Protein AF-A0A533VHR3-F1 (afdb_monomer_lite)

Sequence (45 aa):
QIVQSYEGTSSVSEAATIKSSKGTLVVEKQKFSPNLTIAIARIER

Radius of gyration: 11.08 Å; chains: 1; bounding box: 29×21×25 Å

Secondary structure (DSSP, 8-state):
--TTS-TT-S-HHHHHHHHHHSSEEEEEEEEETTTEEEEEEEPP-

pLDDT: mean 75.94, std 14.55, range [44.16, 89.88]

Structure (mmCIF, N/CA/C/O backbone):
data_AF-A0A533VHR3-F1
#
_entry.id   AF-A0A533VHR3-F1
#
loop_
_atom_site.g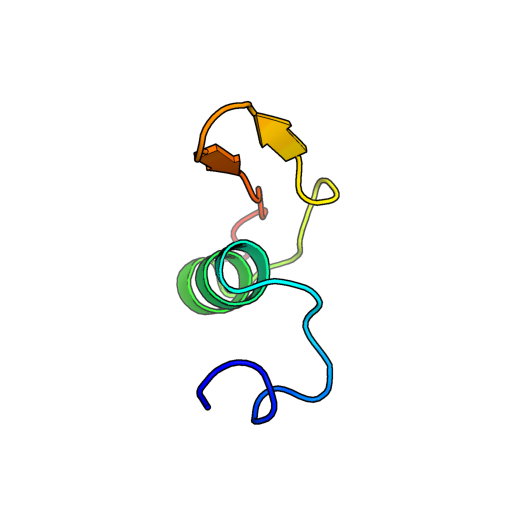roup_PDB
_atom_site.id
_atom_site.type_symbol
_atom_site.label_atom_id
_atom_site.label_alt_id
_atom_site.label_comp_id
_atom_site.label_asym_id
_atom_site.label_entity_id
_atom_site.label_seq_id
_atom_site.pdbx_PDB_ins_code
_atom_site.Cartn_x
_atom_site.Cartn_y
_atom_site.Cartn_z
_atom_site.occupancy
_atom_site.B_iso_or_equiv
_atom_site.auth_seq_id
_atom_site.auth_comp_id
_atom_site.auth_asym_id
_atom_site.auth_atom_id
_atom_site.pdbx_PDB_model_num
ATOM 1 N N . GLN A 1 1 ? 16.043 -4.584 5.357 1.00 44.75 1 GLN A N 1
ATOM 2 C CA . GLN A 1 1 ? 14.934 -5.389 4.800 1.00 44.75 1 GLN A CA 1
ATOM 3 C C . GLN A 1 1 ? 13.633 -4.895 5.434 1.00 44.75 1 GLN A C 1
ATOM 5 O O . GLN A 1 1 ? 13.257 -5.374 6.486 1.00 44.75 1 GLN A O 1
ATOM 10 N N . ILE A 1 2 ? 13.033 -3.830 4.884 1.00 52.09 2 ILE A N 1
ATOM 11 C CA . ILE A 1 2 ? 11.961 -3.041 5.548 1.00 52.09 2 ILE A CA 1
ATOM 12 C C . ILE A 1 2 ? 10.552 -3.498 5.123 1.00 52.09 2 ILE A C 1
ATOM 14 O O . ILE A 1 2 ? 9.571 -3.266 5.819 1.00 52.09 2 ILE A O 1
ATOM 18 N N . VAL A 1 3 ? 10.446 -4.190 3.988 1.00 46.50 3 VAL A N 1
ATOM 19 C CA . VAL A 1 3 ? 9.159 -4.482 3.332 1.00 46.50 3 VAL A CA 1
ATOM 20 C C . VAL A 1 3 ? 8.498 -5.768 3.854 1.00 46.50 3 VAL A C 1
ATOM 22 O O . VAL A 1 3 ? 7.348 -6.032 3.541 1.00 46.50 3 VAL A O 1
ATOM 25 N N . GLN A 1 4 ? 9.200 -6.562 4.669 1.00 45.91 4 GLN A N 1
ATOM 26 C CA . GLN A 1 4 ? 8.686 -7.839 5.185 1.00 45.91 4 GLN A CA 1
ATOM 27 C C . GLN A 1 4 ? 7.979 -7.737 6.545 1.00 45.91 4 GLN A C 1
ATOM 29 O O . GLN A 1 4 ? 7.410 -8.719 6.995 1.00 45.91 4 GLN A O 1
ATOM 34 N N . SER A 1 5 ? 7.982 -6.575 7.206 1.00 48.91 5 SER A N 1
ATOM 35 C CA . SER A 1 5 ? 7.438 -6.439 8.571 1.00 48.91 5 SER A CA 1
ATOM 36 C C . SER A 1 5 ? 5.964 -6.015 8.635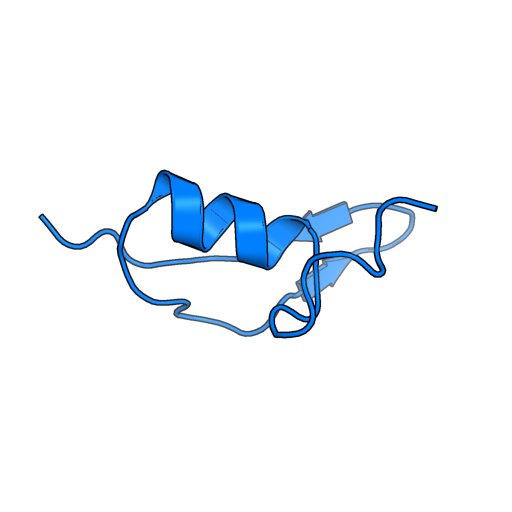 1.00 48.91 5 SER A C 1
ATOM 38 O O . SER A 1 5 ? 5.422 -5.884 9.726 1.00 48.91 5 SER A O 1
ATOM 40 N N . TYR A 1 6 ? 5.311 -5.789 7.491 1.00 51.34 6 TYR A N 1
ATOM 41 C CA . TYR A 1 6 ? 3.883 -5.462 7.407 1.00 51.34 6 TYR A CA 1
ATOM 42 C C . TYR A 1 6 ? 3.183 -6.494 6.515 1.00 51.34 6 TYR A C 1
ATOM 44 O O . TYR A 1 6 ? 2.804 -6.206 5.383 1.00 51.34 6 TYR A O 1
ATOM 52 N N . GLU A 1 7 ? 3.055 -7.713 7.046 1.00 44.16 7 GLU A N 1
ATOM 53 C CA . GLU A 1 7 ? 2.473 -8.943 6.467 1.00 44.16 7 GLU A CA 1
ATOM 54 C C . GLU A 1 7 ? 0.965 -8.859 6.113 1.00 44.16 7 GLU A C 1
ATOM 56 O O . GLU A 1 7 ? 0.219 -9.828 6.205 1.00 44.16 7 GLU A O 1
ATOM 61 N N . GLY A 1 8 ? 0.489 -7.694 5.676 1.00 52.59 8 GLY A N 1
ATOM 62 C CA . GLY A 1 8 ? -0.905 -7.489 5.278 1.00 52.59 8 GLY A CA 1
ATOM 63 C C . GLY A 1 8 ? -1.152 -6.309 4.339 1.00 52.59 8 GLY A C 1
ATOM 64 O O . GLY A 1 8 ? -2.255 -6.198 3.809 1.00 52.59 8 GLY A O 1
ATOM 65 N N . THR A 1 9 ? -0.153 -5.454 4.076 1.00 55.28 9 THR A N 1
ATOM 66 C CA . THR A 1 9 ? -0.330 -4.281 3.203 1.00 55.28 9 THR A CA 1
ATOM 67 C C . THR A 1 9 ? 0.658 -4.318 2.041 1.00 55.28 9 THR A C 1
ATOM 69 O O . THR A 1 9 ? 1.868 -4.227 2.228 1.00 55.28 9 THR A O 1
ATOM 72 N N . SER A 1 10 ? 0.130 -4.438 0.819 1.00 64.12 10 SER A N 1
ATOM 73 C CA . SER A 1 10 ? 0.868 -4.712 -0.428 1.00 64.12 10 SER A CA 1
ATOM 74 C C . SER A 1 10 ? 1.872 -3.616 -0.846 1.00 64.12 10 SER A C 1
ATOM 76 O O . SER A 1 10 ? 2.638 -3.793 -1.801 1.00 64.12 10 SER A O 1
ATOM 78 N N . SER A 1 11 ? 1.874 -2.451 -0.191 1.00 73.75 11 SER A N 1
ATOM 79 C CA . SER A 1 11 ? 2.720 -1.309 -0.547 1.00 73.75 11 SER A CA 1
ATOM 80 C C . SER A 1 11 ? 2.927 -0.329 0.608 1.00 73.75 11 SER A C 1
ATOM 82 O O . SER A 1 11 ? 2.017 -0.072 1.397 1.00 73.75 11 SER A O 1
ATOM 84 N N . VAL A 1 12 ? 4.101 0.315 0.632 1.00 81.50 12 VAL A N 1
ATOM 85 C CA . VAL A 1 12 ? 4.409 1.439 1.535 1.00 81.50 12 VAL A CA 1
ATOM 86 C C . VAL A 1 12 ? 3.414 2.588 1.342 1.00 81.50 12 VAL A C 1
ATOM 88 O O . VAL A 1 12 ? 2.957 3.162 2.328 1.00 81.50 12 VAL A O 1
ATOM 91 N N . SER A 1 13 ? 3.024 2.893 0.097 1.00 81.75 13 SER A N 1
ATOM 92 C CA . SER A 1 13 ? 2.053 3.958 -0.191 1.00 81.75 13 SER A CA 1
ATOM 93 C C . SER A 1 13 ? 0.687 3.661 0.430 1.00 81.75 13 SER A C 1
ATOM 95 O O . SER A 1 13 ? 0.079 4.540 1.021 1.00 81.75 13 SER A O 1
ATOM 97 N N . GLU A 1 14 ? 0.218 2.415 0.357 1.00 81.88 14 GLU A N 1
ATOM 98 C CA . GLU A 1 14 ? -1.080 2.012 0.915 1.00 81.88 14 GLU A CA 1
ATOM 99 C C . GLU A 1 14 ? -1.066 2.058 2.444 1.00 81.88 14 GLU A C 1
ATOM 101 O O . GLU A 1 14 ? -1.978 2.612 3.058 1.00 81.88 14 GLU A O 1
ATOM 106 N N . ALA A 1 15 ? 0.007 1.551 3.058 1.00 83.94 15 ALA A N 1
ATOM 107 C CA . ALA A 1 15 ? 0.182 1.592 4.505 1.00 83.94 15 ALA A CA 1
ATOM 108 C C . ALA A 1 15 ? 0.222 3.035 5.032 1.00 83.94 15 ALA A C 1
ATOM 110 O O . ALA A 1 15 ? -0.425 3.344 6.035 1.00 83.94 15 ALA A O 1
ATOM 111 N N . ALA A 1 16 ? 0.936 3.933 4.345 1.00 85.38 16 ALA A N 1
ATOM 112 C CA . ALA A 1 16 ? 0.998 5.347 4.704 1.00 85.38 16 ALA A CA 1
ATOM 113 C C . ALA A 1 16 ? -0.374 6.025 4.588 1.00 85.38 16 ALA A C 1
ATOM 115 O O . ALA A 1 16 ? -0.786 6.740 5.503 1.00 85.38 16 ALA A O 1
ATOM 116 N N . THR A 1 17 ? -1.104 5.764 3.501 1.00 88.06 17 THR A N 1
ATOM 117 C CA . THR A 1 17 ? -2.409 6.378 3.254 1.00 88.06 17 THR A CA 1
ATOM 118 C C . THR A 1 17 ? -3.464 5.902 4.261 1.00 88.06 17 THR A C 1
ATOM 120 O O . THR A 1 17 ? -4.175 6.739 4.817 1.00 88.06 17 THR A O 1
ATOM 123 N N . ILE A 1 18 ? -3.540 4.602 4.577 1.00 86.31 18 ILE A N 1
ATOM 124 C CA . ILE A 1 18 ? -4.440 4.086 5.631 1.00 86.31 18 ILE A CA 1
ATOM 125 C C . ILE A 1 18 ? -4.078 4.713 6.981 1.00 86.31 18 ILE A C 1
ATOM 127 O O . ILE A 1 18 ? -4.938 5.268 7.665 1.00 86.31 18 ILE A O 1
ATOM 131 N N . LYS A 1 19 ? -2.789 4.693 7.347 1.00 85.50 19 LYS A N 1
ATOM 132 C CA . LYS A 1 19 ? -2.320 5.233 8.629 1.00 85.50 19 LYS A CA 1
ATOM 133 C C . LYS A 1 19 ? -2.630 6.725 8.783 1.00 85.50 19 LYS A C 1
ATOM 135 O O . LYS A 1 19 ? -3.015 7.150 9.867 1.00 85.50 19 LYS A O 1
ATOM 140 N N . SER A 1 20 ? -2.459 7.514 7.722 1.00 85.88 20 SER A N 1
ATOM 141 C CA . SER A 1 20 ? -2.692 8.962 7.759 1.00 85.88 20 SER A CA 1
ATOM 142 C C . SER A 1 20 ? -4.171 9.334 7.708 1.00 85.88 20 SER A C 1
ATOM 144 O O . SER A 1 20 ? -4.560 10.327 8.314 1.00 85.88 20 SER A O 1
ATOM 146 N N . SER A 1 21 ? -4.983 8.589 6.956 1.00 85.75 21 SER A N 1
ATOM 147 C CA . SER A 1 21 ? -6.400 8.918 6.763 1.00 85.75 21 SER A CA 1
ATOM 148 C C . SER A 1 21 ? -7.303 8.350 7.853 1.00 85.75 21 SER A C 1
ATOM 150 O O . SER A 1 21 ? -8.410 8.853 8.017 1.00 85.75 21 SER A O 1
ATOM 152 N N . LYS A 1 22 ? -6.852 7.298 8.559 1.00 86.12 22 LYS A N 1
ATOM 153 C CA . LYS A 1 22 ? -7.672 6.449 9.443 1.00 86.12 22 LYS A CA 1
ATOM 154 C C . LYS A 1 22 ? -8.943 5.898 8.783 1.00 86.12 22 LYS A C 1
ATOM 156 O O . LYS A 1 22 ? -9.819 5.418 9.487 1.00 86.12 22 LYS A O 1
ATOM 161 N N . GLY A 1 23 ? -9.042 5.968 7.459 1.00 83.81 23 GLY A N 1
ATOM 162 C CA . GLY A 1 23 ? -10.195 5.491 6.714 1.00 83.81 23 GLY A CA 1
ATOM 163 C C . GLY A 1 23 ? -9.802 4.424 5.703 1.00 83.81 23 GLY A C 1
ATOM 164 O O . GLY A 1 23 ? -8.781 3.744 5.842 1.00 83.81 23 GLY A O 1
ATOM 165 N N . THR A 1 24 ? -10.634 4.250 4.683 1.00 86.50 24 THR A N 1
ATOM 166 C CA . THR A 1 24 ? -10.546 3.108 3.767 1.00 86.50 24 THR A CA 1
ATOM 167 C C . THR A 1 24 ? -9.889 3.487 2.443 1.00 86.50 24 THR A C 1
ATOM 169 O O . THR A 1 24 ? -10.149 4.560 1.887 1.00 86.50 24 THR A O 1
ATOM 172 N N . LEU A 1 25 ? -9.057 2.591 1.900 1.00 83.44 25 LEU A N 1
ATOM 173 C CA . LEU A 1 25 ? -8.551 2.707 0.529 1.00 83.44 25 LEU A CA 1
ATOM 174 C C . LEU A 1 25 ? -9.723 2.736 -0.456 1.00 83.44 25 LEU A C 1
ATOM 176 O O . LEU A 1 25 ? -10.622 1.903 -0.387 1.00 83.44 25 LEU A O 1
ATOM 180 N N . VAL A 1 26 ? -9.708 3.709 -1.365 1.00 84.19 26 VAL A N 1
ATOM 181 C CA . VAL A 1 26 ? -10.773 3.907 -2.364 1.00 84.19 26 VAL A CA 1
ATOM 182 C C . VAL A 1 26 ? -10.391 3.285 -3.700 1.00 84.19 26 VAL A C 1
ATOM 184 O O . VAL A 1 26 ? -11.257 2.844 -4.447 1.00 84.19 26 VAL A O 1
ATOM 187 N N . VAL A 1 27 ? -9.095 3.263 -4.011 1.00 78.06 27 VAL A N 1
ATOM 188 C CA . VAL A 1 27 ? -8.565 2.752 -5.275 1.00 78.06 27 VAL A CA 1
ATOM 189 C C . VAL A 1 27 ? -7.298 1.953 -4.986 1.00 78.06 27 VAL A C 1
ATOM 191 O O . VAL A 1 27 ? -6.500 2.348 -4.131 1.00 78.06 27 VAL A O 1
ATOM 194 N N . GLU A 1 28 ? -7.107 0.851 -5.711 1.00 74.94 28 GLU A N 1
ATOM 195 C CA . GLU A 1 28 ? -5.849 0.100 -5.709 1.00 74.94 28 GLU A CA 1
ATOM 196 C C . GLU A 1 28 ? -4.672 0.985 -6.146 1.00 74.94 28 GLU A C 1
ATOM 198 O O . GLU A 1 28 ? -4.831 1.912 -6.951 1.00 74.94 28 GLU A O 1
ATOM 203 N N . LYS A 1 29 ? -3.470 0.700 -5.625 1.00 76.12 29 LYS A N 1
ATOM 204 C CA . LYS A 1 29 ? -2.271 1.489 -5.935 1.00 76.12 29 LYS A CA 1
ATOM 205 C C . LYS A 1 29 ? -2.029 1.616 -7.444 1.00 76.12 29 LYS A C 1
ATOM 207 O O . LYS A 1 29 ? -1.958 0.630 -8.174 1.00 76.12 29 LYS A O 1
ATOM 212 N N . GLN A 1 30 ? -1.798 2.845 -7.892 1.00 80.69 30 GLN A N 1
ATOM 213 C CA . GLN A 1 30 ? -1.436 3.155 -9.274 1.00 80.69 30 GLN A CA 1
ATOM 214 C C . GLN A 1 30 ? 0.074 3.389 -9.357 1.00 80.69 30 GLN A C 1
ATOM 216 O O 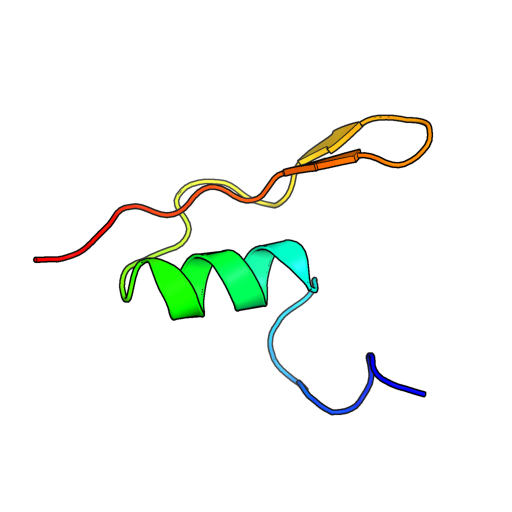. GLN A 1 30 ? 0.620 4.217 -8.622 1.00 80.69 30 GLN A O 1
ATOM 221 N N . LYS A 1 31 ? 0.760 2.652 -10.237 1.00 82.19 31 LYS A N 1
ATOM 222 C CA . LYS A 1 31 ? 2.200 2.803 -10.489 1.00 82.19 31 LYS A CA 1
ATOM 223 C C . LYS A 1 31 ? 2.426 3.651 -11.737 1.00 82.19 31 LYS A C 1
ATOM 225 O O . LYS A 1 31 ? 1.965 3.297 -12.816 1.00 82.19 31 LYS A O 1
ATOM 230 N N . PHE A 1 32 ? 3.195 4.720 -11.587 1.00 84.56 32 PHE A N 1
ATOM 231 C CA . PHE A 1 32 ? 3.632 5.608 -12.655 1.00 84.56 32 PHE A CA 1
ATOM 232 C C . PHE A 1 32 ? 5.157 5.520 -12.795 1.00 84.56 32 PHE A C 1
ATOM 234 O O . PHE A 1 32 ? 5.907 5.771 -11.848 1.00 84.56 32 PHE A O 1
ATOM 241 N N . SER A 1 33 ? 5.635 5.155 -13.983 1.00 81.56 33 SER A N 1
ATOM 242 C CA . SER A 1 33 ? 7.070 5.121 -14.280 1.00 81.56 33 SER A CA 1
ATOM 243 C C . SER A 1 33 ? 7.688 6.534 -14.253 1.00 81.56 33 SER A C 1
ATOM 245 O O . SER A 1 33 ? 7.010 7.497 -14.605 1.00 81.56 33 SER A O 1
ATOM 247 N N . PRO A 1 34 ? 8.975 6.687 -13.880 1.00 83.56 34 PRO A N 1
ATOM 248 C CA . PRO A 1 34 ? 9.885 5.625 -13.453 1.00 83.56 34 PRO A CA 1
ATOM 249 C C . PRO A 1 34 ? 9.723 5.213 -11.981 1.00 83.56 34 PRO A C 1
ATOM 251 O O . PRO A 1 34 ? 9.970 4.055 -11.678 1.00 83.56 34 PRO A O 1
ATOM 254 N N . ASN A 1 35 ? 9.302 6.108 -11.075 1.00 85.62 35 ASN A N 1
ATOM 255 C CA . ASN A 1 35 ? 9.415 5.876 -9.623 1.00 85.62 35 ASN A CA 1
ATOM 256 C C . ASN A 1 35 ? 8.254 6.447 -8.780 1.00 85.62 35 ASN A C 1
ATOM 258 O O . ASN A 1 35 ? 8.434 6.713 -7.593 1.00 85.62 35 ASN A O 1
ATOM 262 N N . LEU A 1 36 ? 7.070 6.670 -9.354 1.00 83.00 36 LEU A N 1
ATOM 263 C CA . LEU A 1 36 ? 5.930 7.237 -8.628 1.00 83.00 36 LEU A CA 1
ATOM 264 C C . LEU A 1 36 ? 4.871 6.158 -8.359 1.00 83.00 36 LEU A C 1
ATOM 266 O O . LEU A 1 36 ? 4.493 5.396 -9.239 1.00 83.00 36 LEU A O 1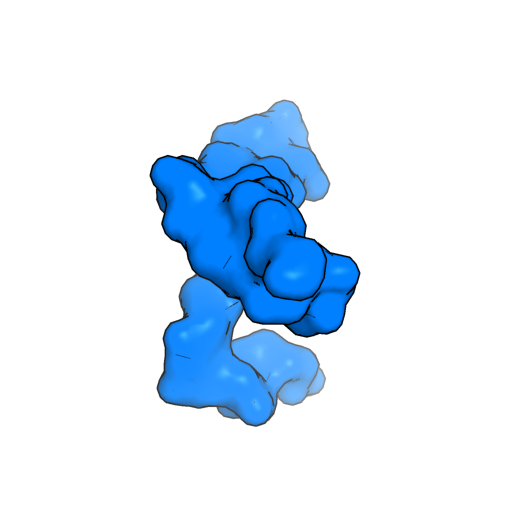
ATOM 270 N N . THR A 1 37 ? 4.380 6.058 -7.124 1.00 87.00 37 THR A N 1
ATOM 271 C CA . THR A 1 37 ? 3.269 5.160 -6.763 1.00 87.00 37 THR A CA 1
ATOM 272 C C . THR A 1 37 ? 2.281 5.910 -5.892 1.00 87.00 37 THR A C 1
ATOM 274 O O . THR A 1 37 ? 2.650 6.431 -4.840 1.00 87.00 37 THR A O 1
ATOM 277 N N . ILE A 1 38 ? 1.024 5.943 -6.322 1.00 86.31 38 ILE A N 1
ATOM 278 C CA . ILE A 1 38 ? -0.047 6.695 -5.672 1.00 86.31 38 ILE A CA 1
ATOM 279 C C . ILE A 1 38 ? -1.035 5.713 -5.042 1.00 86.31 38 ILE A C 1
ATOM 281 O O . ILE A 1 38 ? -1.430 4.736 -5.676 1.00 86.31 38 ILE A O 1
ATOM 285 N N . ALA A 1 39 ? -1.439 5.989 -3.802 1.00 88.00 39 ALA A N 1
ATOM 286 C CA . ALA A 1 39 ? -2.511 5.291 -3.097 1.00 88.00 39 ALA A CA 1
ATOM 287 C C . ALA A 1 39 ? -3.490 6.325 -2.526 1.00 88.00 39 ALA A C 1
ATOM 289 O O . ALA A 1 39 ? -3.063 7.299 -1.903 1.00 88.00 39 ALA A O 1
ATOM 290 N N . ILE A 1 40 ? -4.790 6.116 -2.738 1.00 87.06 40 ILE A N 1
ATOM 291 C CA . ILE A 1 40 ? -5.850 7.067 -2.377 1.00 87.06 40 ILE A CA 1
ATOM 292 C C . ILE A 1 40 ? -6.766 6.416 -1.342 1.00 87.06 40 ILE A C 1
ATOM 294 O O . ILE A 1 40 ? -7.305 5.336 -1.585 1.00 87.06 40 ILE A O 1
ATOM 298 N N . ALA A 1 41 ? -6.975 7.087 -0.210 1.00 89.38 41 ALA A N 1
ATOM 299 C CA . ALA A 1 41 ? -7.944 6.679 0.802 1.00 89.38 41 ALA A CA 1
ATOM 300 C C . ALA A 1 41 ? -8.914 7.814 1.108 1.00 89.38 41 ALA A C 1
ATOM 302 O O . ALA A 1 41 ? -8.580 8.998 1.010 1.00 89.38 41 ALA A O 1
ATOM 303 N N . ARG A 1 42 ? -10.124 7.428 1.496 1.00 89.88 42 ARG A N 1
ATOM 304 C CA . ARG A 1 42 ? -11.142 8.324 2.023 1.00 89.88 42 ARG A CA 1
ATOM 305 C C . ARG A 1 42 ? -10.885 8.483 3.512 1.00 89.88 42 ARG A C 1
ATOM 307 O O . ARG A 1 42 ? -10.706 7.494 4.208 1.00 89.88 42 ARG A O 1
ATOM 314 N N . ILE A 1 43 ? -10.879 9.722 3.988 1.00 89.31 43 ILE A N 1
ATOM 315 C CA . ILE A 1 43 ? -10.797 10.015 5.421 1.00 89.31 43 ILE A CA 1
ATOM 316 C C . ILE A 1 43 ? -12.157 9.706 6.050 1.00 89.31 43 ILE A C 1
ATOM 318 O O . ILE A 1 43 ? -13.181 10.184 5.555 1.00 89.31 43 ILE A O 1
ATOM 322 N N . GLU A 1 44 ? -12.152 8.946 7.140 1.00 76.50 44 GLU A N 1
ATOM 323 C 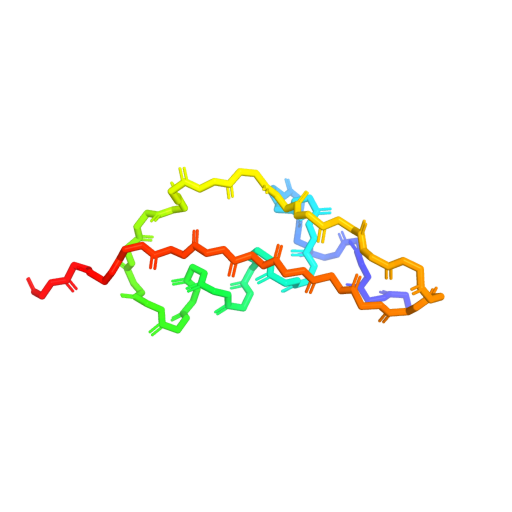CA . GLU A 1 44 ? -13.295 8.834 8.046 1.00 76.50 44 GLU A CA 1
ATOM 324 C C . GLU A 1 44 ? -13.082 9.824 9.199 1.00 76.50 44 GLU A C 1
ATOM 326 O O . GLU A 1 44 ? -11.986 9.907 9.759 1.00 76.50 44 GLU A O 1
ATOM 331 N N . ARG A 1 45 ? -14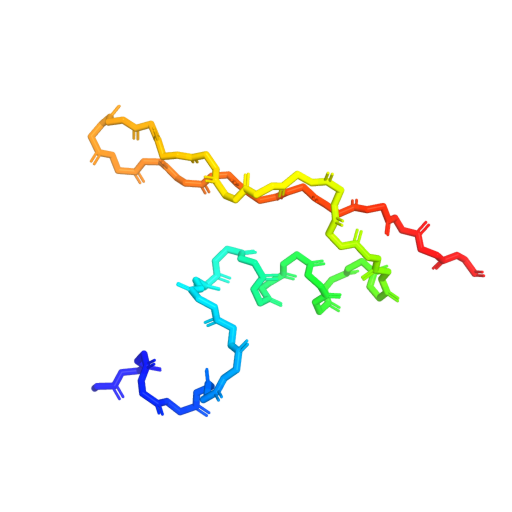.092 10.658 9.467 1.00 64.31 45 ARG A N 1
ATOM 332 C CA . ARG A 1 45 ? -14.081 11.644 10.556 1.00 64.31 45 ARG A CA 1
ATOM 333 C C . ARG A 1 45 ? -14.646 11.041 11.827 1.00 64.31 45 ARG A C 1
ATOM 335 O O . ARG A 1 45 ? -15.684 10.357 11.710 1.00 64.31 45 ARG A O 1
#

Foldseek 3Di:
DPPPPPVPDPDPQQVVQCVVQVFAWPDDWDDDPPHDIHTDGHHDD